Protein AF-A0A967FIU6-F1 (afdb_monomer)

Sequence (96 aa):
LTVKCTVDETDKVNISVSDTGKGIPSEQLKKIFDPYFTTKNKGTGLGLAIVHKIIEAHGGHIEVNSTIHKGTSVLIRIPCEEKQTGEGQNGKSKND

Solvent-accessible surface area (backbone atoms only — not comparable to full-atom values): 5726 Å² total; per-residue (Å²): 117,48,77,49,76,49,72,50,100,80,48,25,42,37,40,36,45,35,41,72,46,65,41,46,57,77,85,48,65,82,41,54,54,38,72,56,41,67,94,55,100,72,74,72,23,42,67,50,27,51,49,52,52,52,35,50,74,57,71,26,47,77,49,79,50,52,38,67,74,60,6,37,36,38,40,36,39,33,61,58,78,74,76,77,75,80,76,76,87,82,86,76,85,82,90,132

Foldseek 3Di:
DDWDWDQDPQQKIKIKDWDQDQWDDPVCQVCLLPFQDDPDPDDRSCVNVVVCVVLVVQVKDWDWDIDGNRTIMIIIIGHDPPPPPDPDPPDDDDDD

Nearest PDB structures (foldseek):
  3sl2-assembly1_A  TM=9.078E-01  e=1.623E-07  Bacillus subtilis
  8a6x-assembly1_B  TM=9.025E-01  e=1.623E-07  Pseudomonas putida KT2440
  4gcz-assembly1_A  TM=9.061E-01  e=6.683E-07  Bacillus subtilis subsp. subtilis str. 168
  8a7f-assembly1_A  TM=9.125E-01  e=1.315E-06  Pseudomonas putida KT2440
  4q20-assembly1_A  TM=8.918E-01  e=7.831E-06  Caulobacter vibrioides CB15

Structure (mmCIF, N/CA/C/O backbone):
data_AF-A0A967FIU6-F1
#
_entry.id   AF-A0A967FIU6-F1
#
loop_
_atom_site.group_PDB
_atom_site.id
_atom_site.type_symbol
_atom_site.label_atom_id
_atom_site.label_alt_id
_atom_site.label_comp_id
_atom_site.label_asym_id
_atom_site.label_entity_id
_atom_site.label_seq_id
_atom_site.pdbx_PDB_ins_code
_atom_site.Cartn_x
_atom_site.Cartn_y
_atom_site.Cartn_z
_atom_site.occupancy
_atom_site.B_iso_or_equiv
_atom_site.auth_seq_id
_atom_site.auth_comp_id
_atom_site.auth_asym_id
_atom_site.auth_atom_id
_atom_site.pdbx_PDB_model_num
ATOM 1 N N . LEU A 1 1 ? 9.426 -8.619 4.512 1.00 92.81 1 LEU A N 1
ATOM 2 C CA . LEU A 1 1 ? 8.059 -8.076 4.642 1.00 92.81 1 LEU A CA 1
ATOM 3 C C . LEU A 1 1 ? 7.772 -7.965 6.125 1.00 92.81 1 LEU A C 1
ATOM 5 O O . LEU A 1 1 ? 7.991 -8.939 6.833 1.00 92.81 1 LEU A O 1
ATOM 9 N N . THR A 1 2 ? 7.328 -6.803 6.574 1.00 97.44 2 THR A N 1
ATOM 10 C CA . THR A 1 2 ? 7.041 -6.498 7.973 1.00 97.44 2 THR A CA 1
ATOM 11 C C . THR A 1 2 ? 5.623 -5.966 8.049 1.00 97.44 2 THR A C 1
ATOM 13 O O . THR A 1 2 ? 5.270 -5.068 7.290 1.00 97.44 2 THR A O 1
ATOM 16 N N . VAL A 1 3 ? 4.825 -6.514 8.960 1.00 97.81 3 VAL A N 1
ATOM 17 C CA . VAL A 1 3 ? 3.475 -6.025 9.248 1.00 97.81 3 VAL A CA 1
ATOM 18 C C . VAL A 1 3 ? 3.459 -5.522 10.683 1.00 97.81 3 VAL A C 1
ATOM 20 O O . VAL A 1 3 ? 3.937 -6.209 11.584 1.00 97.81 3 VAL A O 1
ATOM 23 N N . LYS A 1 4 ? 2.951 -4.310 10.890 1.00 98.00 4 LYS A N 1
ATOM 24 C CA . LYS A 1 4 ? 2.759 -3.701 12.208 1.00 98.00 4 LYS A CA 1
ATOM 25 C C . LYS A 1 4 ? 1.311 -3.261 12.346 1.00 98.00 4 LYS A C 1
ATOM 27 O O . LYS A 1 4 ? 0.716 -2.810 11.372 1.00 98.00 4 LYS A O 1
ATOM 32 N N . CYS A 1 5 ? 0.774 -3.385 13.550 1.00 96.94 5 CYS A N 1
ATOM 33 C CA . CYS A 1 5 ? -0.567 -2.943 13.894 1.00 96.94 5 CYS A CA 1
ATOM 34 C C . CYS A 1 5 ? -0.501 -2.201 15.227 1.00 96.94 5 CYS A C 1
ATOM 36 O O . CYS A 1 5 ? 0.068 -2.725 16.184 1.00 96.94 5 CYS A O 1
ATOM 38 N N . THR A 1 6 ? -1.057 -0.998 15.283 1.00 96.88 6 THR A N 1
ATOM 39 C CA . THR A 1 6 ? -1.162 -0.191 16.504 1.00 96.88 6 THR A CA 1
ATOM 40 C C . THR A 1 6 ? -2.525 0.481 16.553 1.00 96.88 6 THR A C 1
ATOM 42 O O . THR A 1 6 ? -3.124 0.734 15.512 1.00 96.88 6 THR A O 1
ATOM 45 N N . VAL A 1 7 ? -3.007 0.792 17.750 1.00 95.44 7 VAL A N 1
ATOM 46 C CA . VAL A 1 7 ? -4.152 1.689 17.942 1.00 9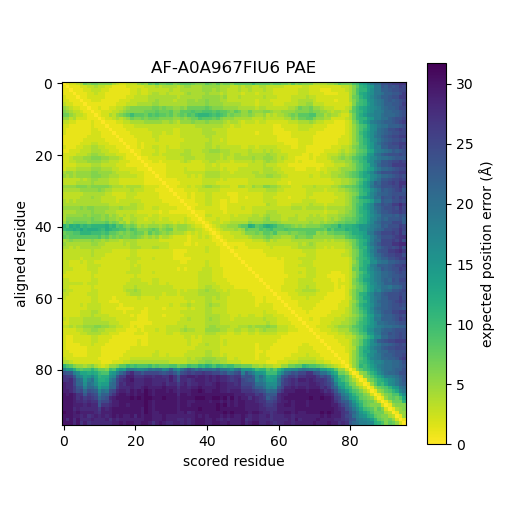5.44 7 VAL A CA 1
ATOM 47 C C . VAL A 1 7 ? -3.586 3.045 18.357 1.00 95.44 7 VAL A C 1
ATOM 49 O O . VAL A 1 7 ? -2.659 3.079 19.168 1.00 95.44 7 VAL A O 1
ATOM 52 N N . ASP A 1 8 ? -4.046 4.130 17.736 1.00 91.88 8 ASP A N 1
ATOM 53 C CA . ASP A 1 8 ? -3.645 5.486 18.129 1.00 91.88 8 ASP A CA 1
ATOM 54 C C . ASP A 1 8 ? -4.577 6.081 19.194 1.00 91.88 8 ASP A C 1
ATOM 56 O O . ASP A 1 8 ? -5.612 5.512 19.524 1.00 91.88 8 ASP A O 1
ATOM 60 N N . GLU A 1 9 ? -4.205 7.243 19.730 1.00 90.88 9 GLU A N 1
ATOM 61 C CA . GLU A 1 9 ? -4.975 7.974 20.749 1.00 90.88 9 GLU A CA 1
ATOM 62 C C . GLU A 1 9 ? -6.361 8.441 20.259 1.00 90.88 9 GLU A C 1
ATOM 64 O O . GLU A 1 9 ? -7.148 8.951 21.050 1.00 90.88 9 GLU A O 1
ATOM 69 N N . THR A 1 10 ? -6.663 8.297 18.962 1.00 90.06 10 THR A N 1
ATOM 70 C CA . THR A 1 10 ? -7.951 8.657 18.349 1.00 90.06 10 THR A CA 1
ATOM 71 C C . THR A 1 10 ? -8.814 7.437 18.023 1.00 90.06 10 THR A C 1
ATOM 73 O O . THR A 1 10 ? -9.695 7.530 17.167 1.00 90.06 10 THR A O 1
ATOM 76 N N . ASP A 1 11 ? -8.532 6.296 18.660 1.00 91.44 11 ASP A N 1
ATOM 77 C CA . ASP A 1 11 ? -9.205 5.011 18.452 1.00 91.44 11 ASP A CA 1
ATOM 78 C C . ASP A 1 11 ? -9.220 4.573 16.983 1.00 91.44 11 ASP A C 1
ATOM 80 O O . ASP A 1 11 ? -10.209 4.059 16.462 1.00 91.44 11 ASP A O 1
ATOM 84 N N . LYS A 1 12 ? -8.105 4.767 16.271 1.00 94.38 12 LYS A N 1
ATOM 85 C CA . LYS A 1 12 ? -7.933 4.224 14.917 1.00 94.38 12 LYS A CA 1
ATOM 86 C C . LYS A 1 12 ? -6.922 3.096 14.910 1.00 94.38 12 LYS A C 1
ATOM 88 O O . LYS A 1 12 ? -5.815 3.215 15.442 1.00 94.38 12 LYS A O 1
ATOM 93 N N . VAL A 1 13 ? -7.270 2.017 14.216 1.00 96.38 13 VAL A N 1
ATOM 94 C CA . VAL A 1 13 ? -6.329 0.945 13.896 1.00 96.38 13 VAL A CA 1
ATOM 95 C C . VAL A 1 13 ? -5.433 1.407 12.756 1.00 96.38 13 VAL A C 1
ATOM 97 O O . VAL A 1 13 ? -5.893 1.664 11.643 1.00 96.38 13 VAL A O 1
ATOM 100 N N . ASN A 1 14 ? -4.138 1.473 13.035 1.00 97.25 14 ASN A N 1
ATOM 101 C CA . ASN A 1 14 ? -3.079 1.752 12.083 1.00 97.25 14 ASN A CA 1
ATOM 102 C C . ASN A 1 14 ? -2.396 0.434 11.705 1.00 97.25 14 ASN A C 1
ATOM 104 O O . ASN A 1 14 ? -1.747 -0.197 12.538 1.00 97.25 14 ASN A O 1
ATOM 108 N N . ILE A 1 15 ? -2.514 0.024 10.445 1.00 97.75 15 ILE A N 1
ATOM 109 C CA . ILE A 1 15 ? -1.874 -1.172 9.893 1.00 97.75 15 ILE A CA 1
ATOM 110 C C . ILE A 1 15 ? -0.802 -0.716 8.910 1.00 97.75 15 ILE A C 1
ATOM 112 O O . ILE A 1 15 ? -1.106 -0.078 7.906 1.00 97.75 15 ILE A O 1
ATOM 116 N N . SER A 1 16 ? 0.456 -1.059 9.172 1.00 97.94 16 SER A N 1
ATOM 117 C CA . SER A 1 16 ? 1.565 -0.795 8.258 1.00 97.94 16 SER A CA 1
ATOM 118 C C . SER A 1 16 ? 2.094 -2.094 7.666 1.00 97.94 16 SER A C 1
ATOM 120 O O . SER A 1 16 ? 2.417 -3.027 8.400 1.00 97.94 16 SER A O 1
ATOM 122 N N . VAL A 1 17 ? 2.203 -2.145 6.340 1.00 97.94 17 VAL A N 1
ATOM 123 C CA . VAL A 1 17 ? 2.805 -3.249 5.589 1.00 97.94 17 VAL A CA 1
ATOM 124 C C . VAL A 1 17 ? 4.011 -2.707 4.836 1.00 97.94 17 VAL A C 1
ATOM 126 O O . VAL A 1 17 ? 3.857 -1.914 3.909 1.00 97.94 17 VAL A O 1
ATOM 129 N N . SER A 1 18 ? 5.210 -3.134 5.224 1.00 98.19 18 SER A N 1
ATOM 130 C CA . SER A 1 18 ? 6.466 -2.667 4.637 1.00 98.19 18 SER A CA 1
ATOM 131 C C . SER A 1 18 ? 7.276 -3.806 4.028 1.00 98.19 18 SER A C 1
ATOM 133 O O . SER A 1 18 ? 7.474 -4.858 4.639 1.00 98.19 18 SER A O 1
ATOM 135 N N . ASP A 1 19 ? 7.817 -3.588 2.839 1.00 97.81 19 ASP A N 1
ATOM 136 C CA . ASP A 1 19 ? 8.801 -4.456 2.205 1.00 97.81 19 ASP A CA 1
ATOM 137 C C . ASP A 1 19 ? 10.135 -3.730 1.986 1.00 97.81 19 ASP A C 1
ATOM 139 O O . ASP A 1 19 ? 10.248 -2.519 2.158 1.00 97.81 19 ASP A O 1
ATOM 143 N N . THR A 1 20 ? 11.159 -4.498 1.620 1.00 97.50 20 THR A N 1
ATOM 144 C CA . THR A 1 20 ? 12.490 -4.009 1.227 1.00 97.50 20 THR A CA 1
ATOM 145 C C . THR A 1 20 ? 12.754 -4.317 -0.250 1.00 97.50 20 THR A C 1
ATOM 147 O O . THR A 1 20 ? 13.863 -4.679 -0.639 1.00 97.50 20 THR A O 1
ATOM 150 N N . GLY A 1 21 ? 11.697 -4.309 -1.067 1.00 95.50 21 GLY A N 1
ATOM 151 C CA . GLY A 1 21 ? 11.754 -4.623 -2.486 1.00 95.50 21 GLY A CA 1
ATOM 152 C C . GLY A 1 21 ? 12.337 -3.484 -3.323 1.00 95.50 21 GLY A C 1
ATOM 153 O O . GLY A 1 21 ? 12.919 -2.522 -2.826 1.00 95.50 21 GLY A O 1
ATOM 154 N N . LYS A 1 22 ? 12.140 -3.562 -4.643 1.00 95.94 22 LYS A N 1
ATOM 155 C CA . LYS A 1 22 ? 12.663 -2.564 -5.594 1.00 95.94 22 LYS A CA 1
ATOM 156 C C . LYS A 1 22 ? 12.061 -1.159 -5.441 1.00 95.94 22 LYS A C 1
ATOM 158 O O . LYS A 1 22 ? 12.627 -0.212 -5.979 1.00 95.94 22 LYS A O 1
ATOM 163 N N . GLY A 1 23 ? 10.943 -1.027 -4.729 1.00 95.69 23 GLY A N 1
ATOM 164 C CA . GLY A 1 23 ? 10.181 0.213 -4.613 1.00 95.69 23 GLY A CA 1
ATOM 165 C C . GLY A 1 23 ? 9.387 0.575 -5.875 1.00 95.69 23 GLY A C 1
ATOM 166 O O . GLY A 1 23 ? 9.358 -0.166 -6.862 1.00 95.69 23 GLY A O 1
ATOM 167 N N . ILE A 1 24 ? 8.724 1.728 -5.819 1.00 95.69 24 ILE A N 1
ATOM 168 C CA . ILE A 1 24 ? 7.840 2.274 -6.853 1.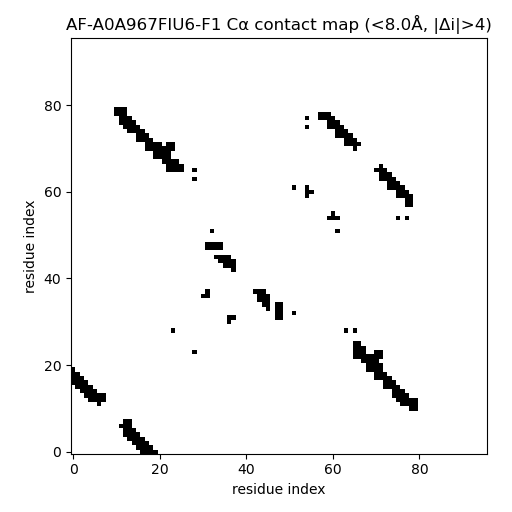00 95.69 24 ILE A CA 1
ATOM 169 C C . ILE A 1 24 ? 8.341 3.684 -7.218 1.00 95.69 24 ILE A C 1
ATOM 171 O O . ILE A 1 24 ? 8.576 4.484 -6.309 1.00 95.69 24 ILE A O 1
ATOM 175 N N . PRO A 1 25 ? 8.515 4.012 -8.514 1.00 95.50 25 PRO A N 1
ATOM 176 C CA . PRO A 1 25 ? 8.848 5.366 -8.951 1.00 95.50 25 PRO A CA 1
ATOM 177 C C . PRO A 1 25 ? 7.769 6.377 -8.552 1.00 95.50 25 PRO A C 1
ATOM 179 O O . PRO A 1 25 ? 6.575 6.064 -8.568 1.00 95.50 25 PRO A O 1
ATOM 182 N N . SER A 1 26 ? 8.167 7.614 -8.261 1.00 92.62 26 SER A N 1
ATOM 183 C CA . SER A 1 26 ? 7.234 8.669 -7.850 1.00 92.62 26 SER A CA 1
ATOM 184 C C . SER A 1 26 ? 6.182 8.981 -8.920 1.00 92.62 26 SER A C 1
ATOM 186 O O . SER A 1 26 ? 5.029 9.237 -8.569 1.00 92.62 26 SER A O 1
ATOM 188 N N . GLU A 1 27 ? 6.513 8.882 -10.217 1.00 92.75 27 GLU A N 1
ATOM 189 C CA . GLU A 1 27 ? 5.520 9.054 -11.285 1.00 92.75 27 GLU A CA 1
ATOM 190 C C . GLU A 1 27 ? 4.441 7.960 -11.310 1.00 92.75 27 GLU A C 1
ATOM 192 O O . GLU A 1 27 ? 3.338 8.192 -11.807 1.00 92.75 27 GLU A O 1
ATOM 197 N N . GLN A 1 28 ? 4.737 6.776 -10.765 1.00 94.25 28 GLN A N 1
ATOM 198 C CA . GLN A 1 28 ? 3.801 5.654 -10.722 1.00 94.25 28 GLN A CA 1
ATOM 199 C C . GLN A 1 28 ? 2.924 5.686 -9.477 1.00 94.25 28 GLN A C 1
ATOM 201 O O . GLN A 1 28 ? 1.785 5.243 -9.565 1.00 94.25 28 GLN A O 1
ATOM 206 N N . LEU A 1 29 ? 3.399 6.251 -8.356 1.00 93.62 29 LEU A N 1
ATOM 207 C CA . LEU A 1 29 ? 2.641 6.339 -7.097 1.00 93.62 29 LEU A CA 1
ATOM 208 C C . LEU A 1 29 ? 1.253 6.969 -7.276 1.00 93.62 29 LEU A C 1
ATOM 210 O O . LEU A 1 29 ? 0.304 6.545 -6.630 1.00 93.62 29 LEU A O 1
ATOM 214 N N . LYS A 1 30 ? 1.109 7.920 -8.204 1.00 90.44 30 LYS A N 1
ATOM 215 C CA . LYS A 1 30 ? -0.177 8.566 -8.513 1.00 90.44 30 LYS A CA 1
ATOM 216 C C . LYS A 1 30 ? -1.187 7.653 -9.216 1.00 90.44 30 LYS A C 1
ATOM 218 O O . LYS A 1 30 ? -2.365 7.971 -9.212 1.00 90.44 30 LYS A O 1
ATOM 223 N N . LYS A 1 31 ? -0.721 6.562 -9.830 1.00 94.44 31 LYS A N 1
ATOM 224 C CA . LYS A 1 31 ? -1.517 5.655 -10.671 1.00 94.44 31 LYS A CA 1
ATOM 225 C C . LYS A 1 31 ? -1.762 4.294 -10.032 1.00 94.44 31 LYS A C 1
ATOM 227 O O . LYS A 1 31 ? -2.525 3.500 -10.561 1.00 94.44 31 LYS A O 1
ATOM 232 N N . ILE A 1 32 ? -1.109 3.978 -8.911 1.00 95.00 32 ILE A N 1
ATOM 233 C CA . ILE A 1 32 ? -1.170 2.631 -8.316 1.00 95.00 32 ILE A CA 1
ATOM 234 C C . ILE A 1 32 ? -2.581 2.232 -7.862 1.00 95.00 32 ILE A C 1
ATOM 236 O O . ILE A 1 32 ? -2.865 1.044 -7.736 1.00 95.00 32 ILE A O 1
ATOM 240 N N . PHE A 1 33 ? -3.447 3.217 -7.623 1.00 94.88 33 PHE A N 1
ATOM 241 C CA . PHE A 1 33 ? -4.850 3.020 -7.271 1.00 94.88 33 PHE A CA 1
ATOM 242 C C . PHE A 1 33 ? -5.786 3.009 -8.486 1.00 94.88 33 PHE A C 1
ATOM 244 O O . PHE A 1 33 ? -6.964 2.687 -8.329 1.00 94.88 33 PHE A O 1
ATOM 251 N N . ASP A 1 34 ? -5.283 3.313 -9.685 1.00 95.31 34 ASP A N 1
ATOM 252 C CA . ASP A 1 34 ? -6.082 3.289 -10.904 1.00 95.31 34 ASP A CA 1
ATOM 253 C C . ASP A 1 34 ? -6.411 1.834 -11.270 1.00 95.31 34 ASP A C 1
ATOM 255 O O . ASP A 1 34 ? -5.511 0.983 -11.326 1.00 95.31 34 ASP A O 1
ATOM 259 N N . PRO A 1 35 ? -7.685 1.510 -11.554 1.00 95.00 35 PRO A N 1
ATOM 260 C CA . PRO A 1 35 ? -8.051 0.192 -12.043 1.00 95.00 35 PRO A CA 1
ATOM 261 C C . PRO A 1 35 ? -7.218 -0.204 -13.265 1.00 95.00 35 PRO A C 1
ATOM 263 O O . PRO A 1 35 ? -7.011 0.592 -14.179 1.00 95.00 35 PRO A O 1
ATOM 266 N N . TYR A 1 36 ? -6.770 -1.459 -13.288 1.00 94.31 36 TYR A N 1
ATOM 267 C CA . TYR A 1 36 ? -5.956 -2.051 -14.356 1.00 94.31 36 TYR A CA 1
ATOM 268 C C . TYR A 1 36 ? -4.513 -1.544 -14.464 1.00 94.31 36 TYR A C 1
ATOM 270 O O . TYR A 1 36 ? -3.753 -2.055 -15.290 1.00 94.31 36 TYR A O 1
ATOM 278 N N . PHE A 1 37 ? -4.076 -0.614 -13.609 1.00 93.69 37 PHE A N 1
ATOM 279 C CA . PHE A 1 37 ? -2.675 -0.216 -13.580 1.00 93.69 37 PHE A CA 1
ATOM 280 C C . PHE A 1 37 ? -1.792 -1.354 -13.044 1.00 93.69 37 PHE A C 1
ATOM 282 O O . PHE A 1 37 ? -1.967 -1.866 -11.937 1.00 93.69 37 PHE A O 1
ATOM 289 N N . THR A 1 38 ? -0.802 -1.769 -13.835 1.00 92.12 38 THR A N 1
ATOM 290 C CA . THR A 1 38 ? 0.190 -2.773 -13.437 1.00 92.12 38 THR A CA 1
ATOM 291 C C . THR A 1 38 ? 1.490 -2.591 -14.213 1.00 92.12 38 THR A C 1
ATOM 293 O O . THR A 1 38 ? 1.492 -2.210 -15.379 1.00 92.12 38 THR A O 1
ATOM 296 N N . THR A 1 39 ? 2.616 -2.900 -13.570 1.00 89.94 39 THR A N 1
ATOM 297 C CA . THR A 1 39 ? 3.939 -3.007 -14.215 1.00 89.94 39 THR A CA 1
ATOM 298 C C . THR A 1 39 ? 4.379 -4.459 -14.406 1.00 89.94 39 THR A C 1
ATOM 300 O O . THR A 1 39 ? 5.505 -4.727 -14.821 1.00 89.94 39 THR A O 1
ATOM 303 N N . LYS A 1 40 ? 3.513 -5.420 -14.055 1.00 89.06 40 LYS A N 1
ATOM 304 C CA . LYS A 1 40 ? 3.777 -6.855 -14.172 1.00 89.06 40 LYS A CA 1
ATOM 305 C C . LYS A 1 40 ? 3.159 -7.401 -15.454 1.00 89.06 40 LYS A C 1
ATOM 307 O O . LYS A 1 40 ? 2.006 -7.117 -15.750 1.00 89.06 40 LYS A O 1
ATOM 312 N N . ASN A 1 41 ? 3.886 -8.299 -16.118 1.00 85.38 41 ASN A N 1
ATOM 313 C CA . ASN A 1 41 ? 3.424 -9.004 -17.322 1.00 85.38 41 ASN A CA 1
ATOM 314 C C . ASN A 1 41 ? 2.234 -9.951 -17.064 1.00 85.38 41 ASN A C 1
ATOM 316 O O . ASN A 1 41 ? 1.593 -10.406 -18.004 1.00 85.38 41 ASN A O 1
ATOM 320 N N . LYS A 1 42 ? 1.965 -10.294 -15.797 1.00 87.25 42 LYS A N 1
ATOM 321 C CA . LYS A 1 42 ? 0.832 -11.121 -15.366 1.00 87.25 42 LYS A CA 1
ATOM 322 C C . LYS A 1 42 ? 0.141 -10.462 -14.172 1.00 87.25 42 LYS A C 1
ATOM 324 O O . LYS A 1 42 ? 0.814 -10.051 -13.224 1.00 87.25 42 LYS A O 1
ATOM 329 N N . GLY A 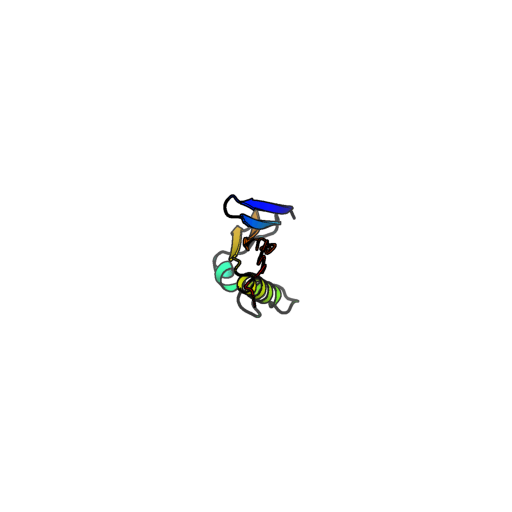1 43 ? -1.189 -10.414 -14.212 1.00 86.44 43 GLY A N 1
ATOM 330 C CA . GLY A 1 43 ? -2.048 -9.813 -13.187 1.00 86.44 43 GLY A CA 1
ATOM 331 C C . GLY A 1 43 ? -2.967 -8.738 -13.769 1.00 86.44 43 GLY A C 1
ATOM 332 O O . GLY A 1 43 ? -2.584 -8.029 -14.691 1.00 86.44 43 GLY A O 1
ATOM 333 N N . THR A 1 44 ? -4.179 -8.619 -13.226 1.00 92.38 44 THR A N 1
ATOM 334 C CA . THR A 1 44 ? -5.223 -7.716 -13.746 1.00 92.38 44 THR A CA 1
ATOM 335 C C . THR A 1 44 ? -5.028 -6.251 -13.368 1.00 92.38 44 THR A C 1
ATOM 337 O O . THR A 1 44 ? -5.731 -5.408 -13.903 1.00 92.38 44 THR A O 1
ATOM 340 N N . GLY A 1 45 ? -4.138 -5.935 -12.420 1.00 93.25 45 GLY A N 1
ATOM 341 C CA . GLY A 1 45 ? -3.969 -4.567 -11.911 1.00 93.25 45 GLY A CA 1
ATOM 342 C C . GLY A 1 45 ? -5.144 -4.052 -11.066 1.00 93.25 45 GLY A C 1
ATOM 343 O O . GLY A 1 45 ? -5.236 -2.861 -10.815 1.00 93.25 45 GLY A O 1
ATOM 344 N N . LEU A 1 46 ? -6.059 -4.922 -10.621 1.00 95.38 46 LEU A N 1
ATOM 345 C CA . LEU A 1 46 ? -7.244 -4.503 -9.853 1.00 95.38 46 LEU A CA 1
ATOM 346 C C . LEU A 1 46 ? -7.049 -4.504 -8.333 1.00 95.38 46 LEU A C 1
ATOM 348 O O . LEU A 1 46 ? -7.830 -3.883 -7.621 1.00 95.38 46 LEU A O 1
ATOM 352 N N . GLY A 1 47 ? -6.028 -5.195 -7.821 1.00 94.19 47 GLY A N 1
ATOM 353 C CA . GLY A 1 47 ? -5.900 -5.455 -6.383 1.00 94.19 47 GLY A CA 1
ATOM 354 C C . GLY A 1 47 ? -5.887 -4.185 -5.529 1.00 94.19 47 GLY A C 1
ATOM 355 O O . GLY A 1 47 ? -6.664 -4.074 -4.587 1.00 94.19 47 GLY A O 1
ATOM 356 N N . LEU A 1 48 ? -5.049 -3.207 -5.877 1.00 95.00 48 LEU A N 1
ATOM 357 C CA . LEU A 1 48 ? -4.902 -1.996 -5.069 1.00 95.00 48 LEU A CA 1
ATOM 358 C C . LEU A 1 48 ? -6.082 -1.021 -5.240 1.00 95.00 48 LEU A C 1
ATOM 360 O O . LEU A 1 48 ? -6.471 -0.375 -4.271 1.00 95.00 48 LEU A O 1
ATOM 364 N N . ALA A 1 49 ? -6.719 -0.999 -6.415 1.00 95.06 49 ALA A N 1
ATOM 365 C CA . ALA A 1 49 ? -7.979 -0.285 -6.630 1.00 95.06 49 ALA A CA 1
ATOM 366 C C . ALA A 1 49 ? -9.109 -0.845 -5.741 1.00 95.06 49 ALA A C 1
ATOM 368 O O . ALA A 1 49 ? -9.848 -0.085 -5.116 1.00 95.06 49 ALA A O 1
ATOM 369 N N . ILE A 1 50 ? -9.211 -2.176 -5.629 1.00 96.38 50 ILE A N 1
ATOM 370 C CA . ILE A 1 50 ? -10.177 -2.841 -4.741 1.00 96.38 50 ILE A CA 1
ATOM 371 C C . ILE A 1 50 ? -9.868 -2.523 -3.275 1.00 96.38 50 ILE A C 1
ATOM 373 O O . ILE A 1 50 ? -10.774 -2.147 -2.537 1.00 96.38 50 ILE A O 1
ATOM 377 N N . VAL A 1 51 ? -8.601 -2.622 -2.855 1.00 96.31 51 VAL A N 1
ATOM 378 C CA . VAL A 1 51 ? -8.192 -2.278 -1.482 1.00 96.31 51 VAL A CA 1
ATOM 379 C C . VAL A 1 51 ? -8.572 -0.838 -1.149 1.00 96.31 51 VAL A C 1
ATOM 381 O O . VAL A 1 51 ? -9.180 -0.614 -0.111 1.00 96.31 51 VAL A O 1
ATOM 384 N N . HIS A 1 52 ? -8.293 0.122 -2.033 1.00 95.69 52 HIS A N 1
ATOM 385 C CA . HIS A 1 52 ? -8.673 1.520 -1.821 1.00 95.69 52 HIS A CA 1
ATOM 386 C C . HIS A 1 52 ? -10.176 1.666 -1.575 1.00 95.69 52 HIS A C 1
ATOM 388 O O . HIS A 1 52 ? -10.576 2.282 -0.594 1.00 95.69 52 HIS A O 1
ATOM 394 N N . LYS A 1 53 ? -11.008 1.022 -2.404 1.00 96.19 53 LYS A N 1
ATOM 395 C CA . LYS A 1 53 ? -12.470 1.051 -2.251 1.00 96.19 53 LYS A CA 1
ATOM 396 C C . LYS A 1 53 ? -12.948 0.399 -0.958 1.00 96.19 53 LYS A C 1
ATOM 398 O O . LYS A 1 53 ? -13.861 0.920 -0.328 1.00 96.19 53 LYS A O 1
ATOM 403 N N . ILE A 1 54 ? -12.332 -0.709 -0.547 1.00 96.75 54 ILE A N 1
ATOM 404 C CA . ILE A 1 54 ? -12.643 -1.368 0.727 1.00 96.75 54 ILE A CA 1
ATOM 405 C C . ILE A 1 54 ? -12.307 -0.439 1.893 1.00 96.75 54 ILE A C 1
ATOM 407 O O . ILE A 1 54 ? -13.135 -0.266 2.779 1.00 96.75 54 ILE A O 1
ATOM 411 N N . ILE A 1 55 ? -11.124 0.176 1.891 1.00 96.38 55 ILE A N 1
ATOM 412 C CA . ILE A 1 55 ? -10.705 1.083 2.964 1.00 96.38 55 ILE A CA 1
ATOM 413 C C . ILE A 1 55 ? -11.601 2.325 3.023 1.00 96.38 55 ILE A C 1
ATOM 415 O O . ILE A 1 55 ? -12.064 2.669 4.108 1.00 96.38 55 ILE A O 1
ATOM 419 N N . GLU A 1 56 ? -11.921 2.937 1.880 1.00 95.12 56 GLU A N 1
ATOM 420 C CA . GLU A 1 56 ? -12.885 4.045 1.800 1.00 95.12 56 GLU A CA 1
ATOM 421 C C . GLU A 1 56 ? -14.258 3.648 2.366 1.00 95.12 56 GLU A C 1
ATOM 423 O O . GLU A 1 56 ? -14.848 4.403 3.136 1.00 95.12 56 GLU A O 1
ATOM 428 N N . ALA A 1 57 ? -14.755 2.451 2.033 1.00 95.81 57 ALA A N 1
ATOM 429 C CA . ALA A 1 57 ? -16.048 1.958 2.512 1.00 95.81 57 ALA A CA 1
ATOM 430 C C . ALA A 1 57 ? -16.095 1.736 4.035 1.00 95.81 57 ALA A C 1
ATOM 432 O O . ALA A 1 57 ? -17.173 1.789 4.616 1.00 95.81 57 ALA A O 1
ATOM 433 N N . HIS A 1 58 ? -14.944 1.524 4.680 1.00 93.94 58 HIS A N 1
ATOM 434 C CA . HIS A 1 58 ? -14.825 1.431 6.140 1.00 93.94 58 HIS A CA 1
ATOM 435 C C . HIS A 1 58 ? -14.537 2.794 6.800 1.00 93.94 58 HIS A C 1
ATOM 437 O O . HIS A 1 58 ? -14.132 2.840 7.959 1.00 93.94 58 HIS A O 1
ATOM 443 N N . GLY A 1 59 ? -14.667 3.912 6.072 1.00 94.38 59 GLY A N 1
ATOM 444 C CA . GLY A 1 59 ? -14.329 5.246 6.587 1.00 94.38 59 GLY A CA 1
ATOM 445 C C . GLY A 1 59 ? -12.837 5.422 6.886 1.00 94.38 59 GLY A C 1
ATOM 446 O O . GLY A 1 59 ? -12.446 6.297 7.660 1.00 94.38 59 GLY A O 1
ATOM 447 N N . GLY A 1 60 ? -12.002 4.557 6.313 1.00 95.75 60 GLY A N 1
ATOM 448 C CA . GLY A 1 60 ? -10.570 4.541 6.526 1.00 95.75 60 GLY A CA 1
ATOM 449 C C . GLY A 1 60 ? -9.795 5.375 5.512 1.00 95.75 60 GLY A C 1
ATOM 450 O O . GLY A 1 60 ? -10.333 5.992 4.594 1.00 95.75 60 GLY A O 1
ATOM 451 N N . HIS A 1 61 ? -8.481 5.357 5.673 1.00 95.75 61 HIS A N 1
ATOM 452 C CA . HIS A 1 61 ? -7.529 6.033 4.813 1.00 95.75 61 HIS A CA 1
ATOM 453 C C . HIS A 1 61 ? -6.351 5.114 4.491 1.00 95.75 61 HIS A C 1
ATOM 455 O O . HIS A 1 61 ? -5.929 4.324 5.336 1.00 95.75 61 HIS A O 1
ATOM 461 N N . ILE A 1 62 ? -5.806 5.224 3.280 1.00 96.62 62 ILE A N 1
ATOM 462 C CA . ILE A 1 62 ? -4.637 4.464 2.838 1.00 96.62 62 ILE A CA 1
ATOM 463 C C . ILE A 1 62 ? -3.579 5.404 2.258 1.00 96.62 62 ILE A C 1
ATOM 465 O O . ILE A 1 62 ? -3.872 6.245 1.414 1.00 96.62 62 ILE A O 1
ATOM 469 N N . GLU A 1 63 ? -2.334 5.223 2.684 1.00 96.00 63 GLU A N 1
ATOM 470 C CA . GLU A 1 63 ? -1.163 5.940 2.184 1.00 96.00 63 GLU A CA 1
ATOM 471 C C . GLU A 1 63 ? -0.112 4.949 1.704 1.00 96.00 63 GLU A C 1
ATOM 473 O O . GLU A 1 63 ? 0.083 3.886 2.296 1.00 96.00 63 GLU A O 1
ATOM 478 N N . VAL A 1 64 ? 0.613 5.315 0.649 1.00 96.81 64 VAL A N 1
ATOM 479 C CA . VAL A 1 64 ? 1.739 4.527 0.145 1.00 96.81 64 VAL A CA 1
ATOM 480 C C . VAL A 1 64 ? 2.958 5.422 0.039 1.00 96.81 64 VAL A C 1
ATOM 482 O O . VAL A 1 64 ? 2.967 6.398 -0.706 1.00 96.81 64 VAL A O 1
ATOM 485 N N . ASN A 1 65 ? 4.010 5.048 0.755 1.00 96.56 65 ASN A N 1
ATOM 486 C CA . ASN A 1 65 ? 5.327 5.647 0.642 1.00 96.56 65 ASN A CA 1
ATOM 487 C C . ASN A 1 65 ? 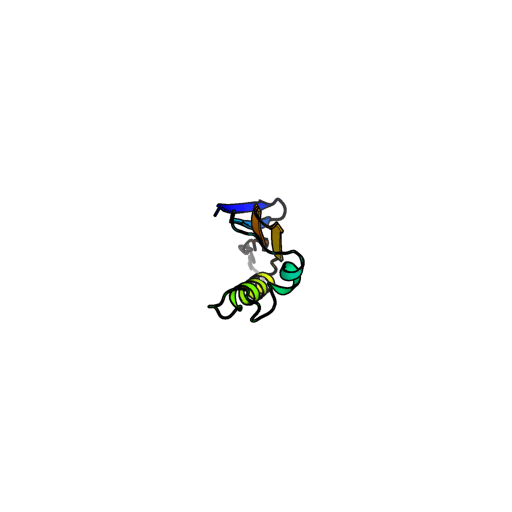6.290 4.630 0.045 1.00 96.56 65 ASN A C 1
ATOM 489 O O . ASN A 1 65 ? 6.394 3.497 0.511 1.00 96.56 65 ASN A O 1
ATOM 493 N N . SER A 1 66 ? 7.017 5.016 -0.997 1.00 97.00 66 SER A N 1
ATOM 494 C CA . SER A 1 66 ? 7.997 4.133 -1.611 1.00 97.00 66 SER A CA 1
ATOM 495 C C . SER A 1 66 ? 9.187 4.906 -2.136 1.00 97.00 66 SER A C 1
ATOM 497 O O . SER A 1 66 ? 9.068 6.036 -2.601 1.00 97.00 66 SER A O 1
ATOM 499 N N . THR A 1 67 ? 10.354 4.281 -2.060 1.00 95.94 67 THR A N 1
ATOM 500 C CA . THR A 1 67 ? 11.574 4.801 -2.664 1.00 95.94 67 THR A CA 1
ATOM 501 C C . THR A 1 67 ? 12.262 3.673 -3.409 1.00 95.94 67 THR A C 1
ATOM 503 O O . THR A 1 67 ? 12.392 2.555 -2.899 1.00 95.94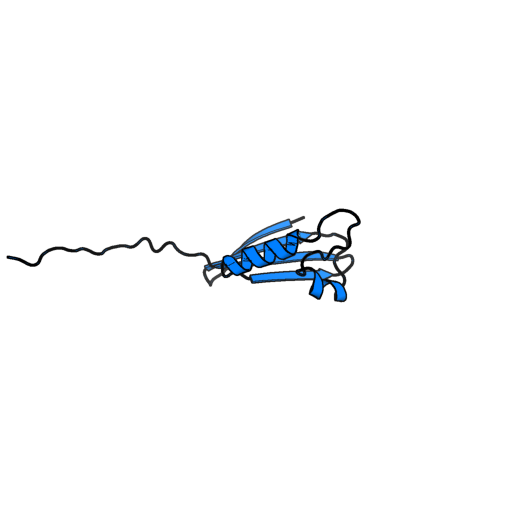 67 THR A O 1
ATOM 506 N N . ILE A 1 68 ? 12.711 3.978 -4.625 1.00 97.00 68 ILE A N 1
ATOM 507 C CA . ILE A 1 68 ? 13.461 3.045 -5.460 1.00 97.00 68 ILE A CA 1
ATOM 508 C C . ILE A 1 68 ? 14.674 2.507 -4.686 1.00 97.00 68 ILE A C 1
ATOM 510 O O . ILE A 1 68 ? 15.388 3.259 -4.024 1.00 97.00 68 ILE A O 1
ATOM 514 N N . HIS A 1 69 ? 14.846 1.185 -4.725 1.00 96.00 69 HIS A N 1
ATOM 515 C CA . HIS A 1 69 ? 15.864 0.409 -4.000 1.00 96.00 69 HIS A CA 1
ATOM 516 C C . HIS A 1 69 ? 15.794 0.435 -2.462 1.00 96.00 69 HIS A C 1
ATOM 518 O O . HIS A 1 69 ? 16.669 -0.139 -1.818 1.00 96.00 69 HIS A O 1
ATOM 524 N N . LYS A 1 70 ? 14.768 1.049 -1.858 1.00 95.88 70 LYS A N 1
ATOM 525 C CA . LYS A 1 70 ? 14.535 0.994 -0.400 1.00 95.88 70 LYS A CA 1
ATOM 526 C C . LYS A 1 70 ? 13.298 0.182 -0.015 1.00 95.88 70 LYS A C 1
ATOM 528 O O . LYS A 1 70 ? 13.230 -0.304 1.108 1.00 95.88 70 LYS A O 1
ATOM 533 N N . GLY A 1 71 ? 12.347 0.033 -0.938 1.00 97.06 71 GLY A N 1
ATOM 534 C CA . GLY A 1 71 ? 11.112 -0.723 -0.740 1.00 97.06 71 GLY A CA 1
ATOM 535 C C . GLY A 1 71 ? 9.864 0.151 -0.707 1.00 97.06 71 GLY A C 1
ATOM 536 O O . GLY A 1 71 ? 9.863 1.316 -1.133 1.00 97.06 71 GLY A O 1
ATOM 537 N N . THR A 1 72 ? 8.775 -0.439 -0.235 1.00 97.94 72 THR A N 1
ATOM 538 C CA . THR A 1 72 ? 7.454 0.188 -0.163 1.00 97.94 72 THR A CA 1
ATOM 539 C C . THR A 1 72 ? 6.862 -0.008 1.226 1.00 97.94 72 THR A C 1
ATOM 541 O O . THR A 1 72 ? 6.981 -1.079 1.809 1.00 97.94 72 THR A O 1
ATOM 544 N N . SER A 1 73 ? 6.212 1.026 1.752 1.00 98.06 73 SER A N 1
ATOM 545 C CA . SER A 1 73 ? 5.406 0.977 2.965 1.00 98.06 73 SER A CA 1
ATOM 546 C C . SER A 1 73 ? 3.998 1.464 2.659 1.00 98.06 73 SER A C 1
ATOM 548 O O . SER A 1 73 ? 3.816 2.566 2.141 1.00 98.06 73 SER A O 1
ATOM 550 N N . VAL A 1 74 ? 3.012 0.637 2.978 1.00 97.81 74 VAL A N 1
ATOM 551 C CA . VAL A 1 74 ? 1.589 0.965 2.913 1.00 97.81 74 VAL A CA 1
ATOM 552 C C . VAL A 1 74 ? 1.094 1.170 4.337 1.00 97.81 74 VAL A C 1
ATOM 554 O O . VAL A 1 74 ? 1.330 0.313 5.186 1.00 97.81 74 VAL A O 1
ATOM 557 N N . LEU A 1 75 ? 0.425 2.287 4.604 1.00 97.88 75 LEU A N 1
ATOM 558 C CA . LEU A 1 75 ? -0.229 2.584 5.875 1.00 97.88 75 LEU A CA 1
ATOM 559 C C . LEU A 1 75 ? -1.738 2.634 5.653 1.00 97.88 75 LEU A C 1
ATOM 561 O O . LEU A 1 75 ? -2.214 3.388 4.814 1.00 97.88 75 LEU A O 1
ATOM 565 N N . ILE A 1 76 ? -2.480 1.844 6.414 1.00 97.94 76 ILE A N 1
ATOM 566 C CA . ILE A 1 76 ? -3.940 1.806 6.426 1.00 97.94 76 ILE A CA 1
ATOM 567 C C . ILE A 1 76 ? -4.399 2.288 7.800 1.00 97.94 76 ILE A C 1
ATOM 569 O O . ILE A 1 76 ? -3.888 1.819 8.813 1.00 97.94 76 ILE A O 1
ATOM 573 N N . ARG A 1 77 ? -5.358 3.210 7.838 1.00 97.31 77 ARG A N 1
ATOM 574 C CA . ARG A 1 77 ? -5.937 3.775 9.061 1.00 97.31 77 ARG A CA 1
ATOM 575 C C . ARG A 1 77 ? -7.442 3.577 9.018 1.00 97.31 77 ARG A C 1
ATOM 577 O O . ARG A 1 77 ? -8.072 4.109 8.112 1.00 97.31 77 ARG A O 1
ATOM 584 N N . ILE A 1 78 ? -8.015 2.818 9.944 1.00 96.25 78 ILE A N 1
ATOM 585 C CA . ILE A 1 78 ? -9.461 2.546 9.994 1.00 96.25 78 ILE A CA 1
ATOM 586 C C . ILE A 1 78 ? -9.986 2.954 11.377 1.00 96.25 78 ILE A C 1
ATOM 588 O O . ILE A 1 78 ? -9.334 2.615 12.366 1.00 96.25 78 ILE A O 1
ATOM 592 N N . PRO A 1 79 ? -11.120 3.670 11.476 1.00 94.81 79 PRO A N 1
ATOM 593 C CA . PRO A 1 79 ? -11.779 3.923 12.756 1.00 94.81 79 PRO A CA 1
ATOM 594 C C . PRO A 1 79 ? -12.144 2.619 13.474 1.00 94.81 79 PRO A C 1
ATOM 596 O O . PRO A 1 79 ? -12.711 1.712 12.864 1.00 94.81 79 PRO A O 1
ATOM 599 N N . CYS A 1 80 ? -11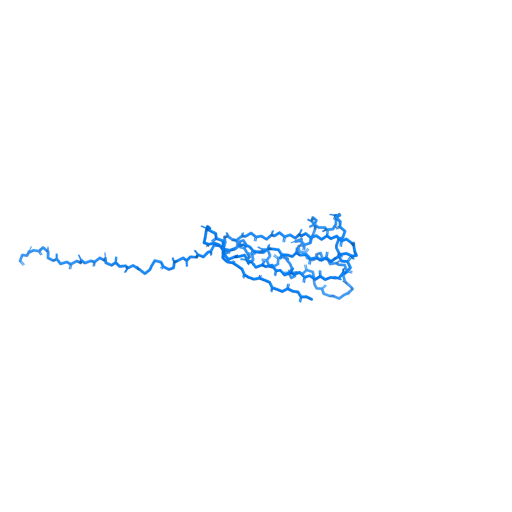.856 2.521 14.770 1.00 88.75 80 CYS A N 1
ATOM 600 C CA . CYS A 1 80 ? -12.514 1.544 15.624 1.00 88.75 80 CYS A CA 1
ATOM 601 C C . CYS A 1 80 ? -13.925 2.060 15.901 1.00 88.75 80 CYS A C 1
ATOM 603 O O . CYS A 1 80 ? -14.098 3.047 16.611 1.00 88.75 80 CYS A O 1
ATOM 605 N N . GLU A 1 81 ? -14.951 1.401 15.372 1.00 73.44 81 GLU A N 1
ATOM 606 C CA . GLU A 1 81 ? -16.265 1.535 15.991 1.00 73.44 81 GLU A CA 1
ATOM 607 C C . GLU A 1 81 ? -16.205 0.795 17.329 1.00 73.44 81 GLU A C 1
ATOM 609 O O . GLU A 1 81 ? -16.201 -0.440 17.374 1.00 73.44 81 GLU A O 1
ATOM 614 N N . GLU A 1 82 ? -16.162 1.537 18.437 1.00 58.97 82 GLU A N 1
ATOM 615 C CA . G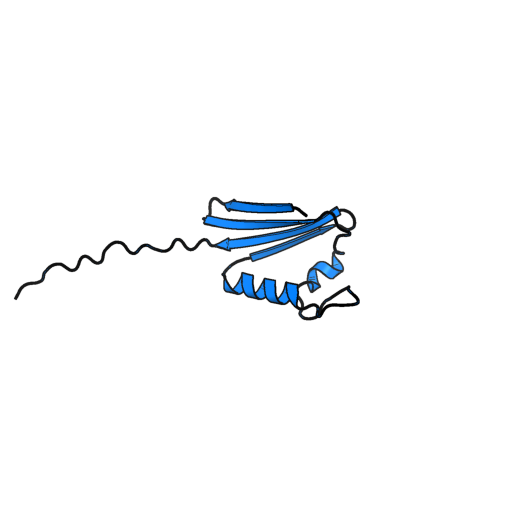LU A 1 82 ? -16.718 0.998 19.668 1.00 58.97 82 GLU A CA 1
ATOM 616 C C . GLU A 1 82 ? -18.160 0.622 19.335 1.00 58.97 82 GLU A C 1
ATOM 618 O O . GLU A 1 82 ? -18.989 1.481 19.018 1.00 58.97 82 GLU A O 1
ATOM 623 N N . LYS A 1 83 ? -18.483 -0.675 19.384 1.00 50.09 83 LYS A N 1
ATOM 624 C CA . LYS A 1 83 ? -19.879 -1.052 19.567 1.00 50.09 83 LYS A CA 1
ATOM 625 C C . LYS A 1 83 ? -20.336 -0.268 20.784 1.00 50.09 83 LYS A C 1
ATOM 627 O O . LYS A 1 83 ? -19.899 -0.572 21.890 1.00 50.09 83 LYS A O 1
ATOM 632 N N . GLN A 1 84 ? -21.227 0.697 20.581 1.00 51.94 84 GLN A N 1
ATOM 633 C CA . GLN A 1 84 ? -22.101 1.141 21.645 1.00 51.94 84 GLN A CA 1
ATOM 634 C C . GLN A 1 84 ? -22.833 -0.119 22.111 1.00 51.94 84 GLN A C 1
ATOM 636 O O . GLN A 1 84 ? -23.822 -0.548 21.517 1.00 51.94 84 GLN A O 1
ATOM 641 N N . THR A 1 85 ? -22.306 -0.783 23.137 1.00 51.31 85 THR A N 1
ATOM 642 C CA . THR A 1 85 ? -23.115 -1.609 24.015 1.00 51.31 85 THR A CA 1
ATOM 643 C C . THR A 1 85 ? -24.127 -0.644 24.5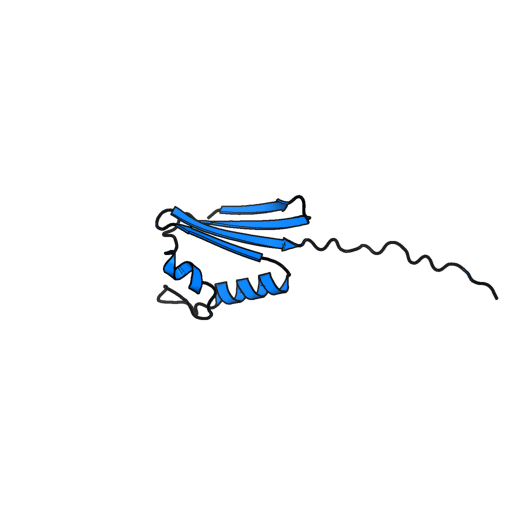93 1.00 51.31 85 THR A C 1
ATOM 645 O O . THR A 1 85 ? -23.817 0.113 25.506 1.00 51.31 85 THR A O 1
ATOM 648 N N . GLY A 1 86 ? -25.298 -0.582 23.959 1.00 48.00 86 GLY A N 1
ATOM 649 C CA . GLY A 1 86 ? -26.412 0.220 24.423 1.00 48.00 86 GLY A CA 1
ATOM 650 C C . GLY A 1 86 ? -26.808 -0.253 25.813 1.00 48.00 86 GLY A C 1
ATOM 651 O O . GLY A 1 86 ? -27.583 -1.195 25.959 1.00 48.00 86 GLY A O 1
ATOM 652 N N . GLU A 1 87 ? -26.261 0.392 26.836 1.00 52.59 87 GLU A N 1
ATOM 653 C CA . GLU A 1 87 ? -26.821 0.369 28.171 1.00 52.59 87 GLU A CA 1
ATOM 654 C C . GLU A 1 87 ? -28.077 1.250 28.175 1.00 52.59 87 GLU A C 1
ATOM 656 O O . GLU A 1 87 ? -28.025 2.456 27.953 1.00 52.59 87 GLU A O 1
ATOM 661 N N . GLY A 1 88 ? -29.221 0.616 28.440 1.00 49.12 88 GLY A N 1
ATOM 662 C CA . GLY A 1 88 ? -30.340 1.234 29.147 1.00 49.12 88 GLY A CA 1
ATOM 663 C C . GLY A 1 88 ? -31.267 2.162 28.358 1.00 49.12 88 GLY A C 1
ATOM 664 O O . GLY A 1 88 ? -31.194 3.379 28.482 1.00 49.12 88 GLY A O 1
ATOM 665 N N . GLN A 1 89 ? -32.321 1.595 27.766 1.00 52.59 89 GLN A N 1
ATOM 666 C CA . GLN A 1 89 ? -33.652 2.181 27.963 1.00 52.59 89 GLN A CA 1
ATOM 667 C C . GLN A 1 89 ? -34.412 1.332 28.980 1.00 52.59 89 GLN A C 1
ATOM 669 O O . GLN A 1 89 ? -35.099 0.363 28.669 1.00 52.59 89 GLN A O 1
ATOM 674 N N . ASN A 1 90 ? -34.220 1.715 30.241 1.00 45.41 90 ASN A N 1
ATOM 675 C CA . ASN A 1 90 ? -35.024 1.323 31.384 1.00 45.41 90 ASN A CA 1
ATOM 676 C C . ASN A 1 90 ? -36.420 1.955 31.234 1.00 45.41 90 ASN A C 1
ATOM 678 O O . ASN A 1 90 ? -36.639 3.096 31.634 1.00 45.41 90 ASN A O 1
ATOM 682 N N . GLY A 1 91 ? -37.357 1.243 30.609 1.00 43.03 91 GLY A N 1
ATOM 683 C CA . GLY A 1 91 ? -38.768 1.621 30.574 1.00 43.03 91 GLY A CA 1
ATOM 684 C C . GLY A 1 91 ? -39.524 0.987 31.738 1.00 43.03 91 GLY A C 1
ATOM 685 O O . GLY A 1 91 ? -40.114 -0.077 31.572 1.00 43.03 91 GLY A O 1
ATOM 686 N N . LYS A 1 92 ? -39.523 1.627 32.915 1.00 47.00 92 LYS A N 1
ATOM 687 C CA . LYS A 1 92 ? -40.430 1.291 34.023 1.00 47.00 92 LYS A CA 1
ATOM 688 C C . LYS A 1 92 ? -41.462 2.409 34.205 1.00 47.00 92 LYS A C 1
ATOM 690 O O . LYS A 1 92 ? -41.092 3.556 34.417 1.00 47.00 92 LYS A O 1
ATOM 695 N N . SER A 1 93 ? -42.734 2.005 34.182 1.00 43.62 93 SER A N 1
ATOM 696 C CA . SER A 1 93 ? -43.929 2.662 34.737 1.00 43.62 93 SER A CA 1
ATOM 697 C C . SER A 1 93 ? -44.341 4.054 34.236 1.00 43.62 93 SER A C 1
ATOM 699 O O . SER A 1 93 ? -43.819 5.079 34.666 1.00 43.62 93 SER A O 1
ATOM 701 N N . LYS A 1 94 ? -45.472 4.086 33.523 1.00 47.00 94 LYS A N 1
ATOM 702 C CA . LYS A 1 94 ? -46.582 4.980 33.877 1.00 47.00 94 LYS A CA 1
ATOM 703 C C . LYS A 1 94 ? -47.836 4.134 34.100 1.00 47.00 94 LYS A C 1
ATOM 705 O O . LYS A 1 94 ? -48.104 3.223 33.325 1.00 47.00 94 LYS A O 1
ATOM 710 N N . 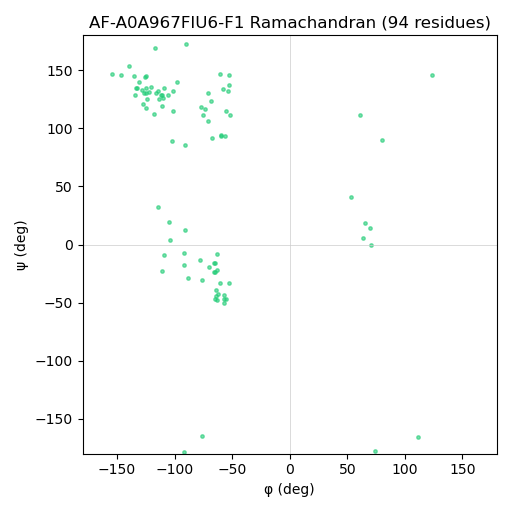ASN A 1 95 ? -48.484 4.416 35.225 1.00 45.19 95 ASN A N 1
ATOM 711 C CA . ASN A 1 95 ? -49.755 3.874 35.693 1.00 45.19 95 ASN A CA 1
ATOM 712 C C . ASN A 1 95 ? -50.865 4.024 34.644 1.00 45.19 95 ASN A C 1
ATOM 714 O O . ASN A 1 95 ? -50.868 5.035 33.944 1.00 45.19 95 ASN A O 1
ATOM 718 N N . ASP A 1 96 ? -51.781 3.055 34.595 1.00 47.38 96 ASP A N 1
ATOM 719 C CA . ASP A 1 96 ? -53.227 3.228 34.833 1.00 47.38 96 ASP A CA 1
ATOM 720 C C . ASP A 1 96 ? -53.877 1.859 35.111 1.00 47.38 96 ASP A C 1
ATOM 722 O O . ASP A 1 96 ? -53.449 0.862 34.479 1.00 47.38 96 ASP A O 1
#

Radius of gyration: 20.58 Å; Cα contacts (8 Å, |Δi|>4): 152; chains: 1; bounding box: 69×20×53 Å

pLDDT: mean 87.52, std 17.04, range [43.03, 98.19]

Mean predicted aligned error: 8.31 Å

Secondary structure (DSSP, 8-state):
-EEEEEE-TTSEEEEEEE--SS---HHHHTTTTSTT--SSSSS-S-HHHHHHHHHHHTT-EEEEEEETTTEEEEEEEEE-----------------